Protein AF-F9G710-F1 (afdb_monomer_lite)

Sequence (172 aa):
ALEEFLTRANIGGIDIEAYLNGIVSNGTTLPRIGIAISGGGYRAMINGGGAIAAFDNRTTGSTGKGQLGGILQATTYLSGLSGGSWVVGSLYVQNFTTVESIIYGSNAFLGSLWQLDDSIFEGPNDLSVTRYYRELYQDVQGKVEAGYNKSITDYWGRSLSYQLVNARDGGP

Secondary structure (DSSP, 8-state):
-HHHHHHHHT-SSS-HHHHHHHHHHH-S-----EEEEPP-HHHHHHHHHHHHHHH-TTSTTTTSTT--TTHHHH-SEEEE-THHHHHHHHHHHTTT--HHHHHH--STTTTTS---SS-TTT--TTS-HHHHHHHHHHHHHHHHHTTPPP-HHHHHHHHHHHHH--STTS--

InterPro domains:
  IPR002642 Lysophospholipase, catalytic domain [PF01735] (33-171)
  IPR002642 Lysophospholipase, catalytic domain [PS51210] (1-172)
  IPR016035 Acyl transferase/acyl hydrolase/lysophospholipase [SSF52151] (1-168)

pLDDT: mean 91.32, std 9.77, range [42.56, 98.62]

Organism: Fusarium oxysporum (strain Fo5176) (NCBI:txid660025)

Radius of gyration: 20.15 Å; chains: 1; bounding box: 49×24×60 Å

Foldseek 3Di:
DVLLQVVLQCPPPDDSVVVQVVQVVVVPRQDAAEDEQEADAQVSLVVLLVVQLQQDLPRPPQSHRPTNHCNNVSHPYYYYDHSGCLNVQLCVLVVNDHSNCLVPPPDPQSPQAQPVVDDLCCADPVDGSVRLVVLLVVVQVVCVVVPDDDDPVSSVVQSSLSHRARDPRSDD

Structure (mmCIF, N/CA/C/O backbone):
data_AF-F9G710-F1
#
_entry.id   AF-F9G710-F1
#
loop_
_atom_site.group_PDB
_atom_site.id
_atom_site.type_symbol
_atom_site.label_atom_id
_atom_site.label_alt_id
_atom_site.label_comp_id
_atom_site.label_asym_id
_atom_site.label_entity_id
_atom_site.label_seq_id
_atom_site.pdbx_PDB_ins_code
_atom_site.Cartn_x
_atom_site.Cartn_y
_atom_site.Cartn_z
_atom_site.occupancy
_atom_site.B_iso_or_equiv
_atom_site.auth_seq_id
_atom_site.auth_comp_id
_atom_site.auth_asym_id
_atom_site.auth_atom_id
_atom_site.pdbx_PDB_model_num
ATOM 1 N N . ALA A 1 1 ? -12.603 7.103 16.044 1.00 91.31 1 ALA A N 1
ATOM 2 C CA . ALA A 1 1 ? -12.173 5.909 15.273 1.00 91.31 1 ALA A CA 1
ATOM 3 C C . ALA A 1 1 ? -12.108 4.626 16.111 1.00 91.31 1 ALA A C 1
ATOM 5 O O . ALA A 1 1 ? -13.008 3.810 15.958 1.00 91.31 1 ALA A O 1
ATOM 6 N N . LEU A 1 2 ? -11.104 4.419 16.984 1.00 92.94 2 LEU A N 1
ATOM 7 C CA . LEU A 1 2 ? -10.991 3.173 17.773 1.00 92.94 2 LEU A CA 1
ATOM 8 C C . LEU A 1 2 ? -12.208 2.941 18.679 1.00 92.94 2 LEU A C 1
ATOM 10 O O . LEU A 1 2 ? -12.758 1.847 18.693 1.00 92.94 2 LEU A O 1
ATOM 14 N N . GLU A 1 3 ? -12.647 3.987 19.378 1.00 92.81 3 GLU A N 1
ATOM 15 C CA . GLU A 1 3 ? -13.863 3.975 20.196 1.00 92.81 3 GLU A CA 1
ATOM 16 C C . GLU A 1 3 ? -15.088 3.556 19.389 1.00 92.81 3 GLU A C 1
ATOM 18 O O . GLU A 1 3 ? -15.724 2.559 19.705 1.00 92.81 3 GLU A O 1
ATOM 23 N N . GLU A 1 4 ? -15.363 4.250 18.283 1.00 93.75 4 GLU A N 1
ATOM 24 C CA . GLU A 1 4 ? -16.486 3.920 17.406 1.00 93.75 4 GLU A CA 1
ATOM 25 C C . GLU A 1 4 ? -16.428 2.467 16.909 1.00 93.75 4 GLU A C 1
ATOM 27 O O . GLU A 1 4 ? -17.457 1.796 16.860 1.00 93.75 4 GLU A O 1
ATOM 32 N N . PHE A 1 5 ? -15.241 1.968 16.539 1.00 95.19 5 PHE A N 1
ATOM 33 C CA . PHE A 1 5 ? -15.063 0.574 16.133 1.00 95.19 5 PHE A CA 1
ATOM 34 C C . PHE A 1 5 ? -15.389 -0.393 17.278 1.00 95.19 5 PHE A C 1
ATOM 36 O O . PHE A 1 5 ? -16.195 -1.301 17.086 1.00 95.19 5 PHE A O 1
ATOM 43 N N . LEU A 1 6 ? -14.815 -0.192 18.466 1.00 93.31 6 LEU A N 1
ATOM 44 C CA . LEU A 1 6 ? -15.028 -1.074 19.615 1.00 93.31 6 LEU A CA 1
ATOM 45 C C . LEU A 1 6 ? -16.482 -1.051 20.107 1.00 93.31 6 LEU A C 1
ATOM 47 O O . LEU A 1 6 ? -17.037 -2.106 20.422 1.00 93.31 6 LEU A O 1
ATOM 51 N N . THR A 1 7 ? -17.129 0.115 20.089 1.00 92.94 7 THR A N 1
ATOM 52 C CA . THR A 1 7 ? -18.558 0.261 20.392 1.00 92.94 7 THR A CA 1
ATOM 53 C C . THR A 1 7 ? -19.411 -0.553 19.418 1.00 92.94 7 THR A C 1
ATOM 55 O O . THR A 1 7 ? -20.309 -1.280 19.842 1.00 92.94 7 THR A O 1
ATOM 58 N N . ARG A 1 8 ? -19.104 -0.521 18.112 1.00 94.06 8 ARG A N 1
ATOM 59 C CA . ARG A 1 8 ? -19.805 -1.348 17.110 1.00 94.06 8 ARG A CA 1
ATOM 60 C C . ARG A 1 8 ? -19.486 -2.838 17.213 1.00 94.06 8 ARG A C 1
ATOM 62 O O . ARG A 1 8 ? -20.360 -3.656 16.923 1.00 94.06 8 ARG A O 1
ATOM 69 N N . ALA A 1 9 ? -18.260 -3.190 17.600 1.00 91.88 9 ALA A N 1
ATOM 70 C CA . ALA A 1 9 ? -17.841 -4.576 17.795 1.00 91.88 9 ALA A CA 1
ATOM 71 C C . ALA A 1 9 ? -18.617 -5.254 18.936 1.00 91.88 9 ALA A C 1
ATOM 73 O O . ALA A 1 9 ? -18.779 -6.472 18.913 1.00 91.88 9 ALA A O 1
ATOM 74 N N . ASN A 1 10 ? -19.141 -4.469 19.889 1.00 89.50 10 ASN A N 1
ATOM 75 C CA . ASN A 1 10 ? -20.037 -4.918 20.955 1.00 89.50 10 ASN A CA 1
ATOM 76 C C . ASN A 1 10 ? -19.508 -6.163 21.690 1.00 89.50 10 ASN A C 1
ATOM 78 O O . ASN A 1 10 ? -20.209 -7.162 21.854 1.00 89.50 10 ASN A O 1
ATOM 82 N N . ILE A 1 11 ? -18.245 -6.099 22.116 1.00 87.19 11 ILE A N 1
ATOM 83 C CA . ILE A 1 11 ? -17.511 -7.222 22.721 1.00 87.19 11 ILE A CA 1
ATOM 84 C C . ILE A 1 11 ? -18.064 -7.683 24.085 1.00 87.19 11 ILE A C 1
ATOM 86 O O . ILE A 1 11 ? -17.664 -8.739 24.565 1.00 87.19 11 ILE A O 1
ATOM 90 N N . GLY A 1 12 ? -19.032 -6.957 24.660 1.00 87.69 12 GLY A N 1
ATOM 91 C CA . GLY A 1 12 ? -19.735 -7.316 25.894 1.00 87.69 12 GLY A CA 1
ATOM 92 C C . GLY A 1 12 ? -18.863 -7.217 27.152 1.00 87.69 12 GLY A C 1
ATOM 93 O O . GLY A 1 12 ? -17.650 -7.381 27.110 1.00 87.69 12 GLY A O 1
ATOM 94 N N . GLY A 1 13 ? -19.482 -6.929 28.300 1.00 89.94 13 GLY A N 1
ATOM 95 C CA . GLY A 1 13 ? -18.785 -6.943 29.596 1.00 89.94 13 GLY A CA 1
ATOM 96 C C . GLY A 1 13 ? -17.726 -5.850 29.798 1.00 89.94 13 GLY A C 1
ATOM 97 O O . GLY A 1 13 ? -16.948 -5.938 30.745 1.00 89.94 13 GLY A O 1
ATOM 98 N N . ILE A 1 14 ? -17.695 -4.826 28.942 1.00 91.75 14 ILE A N 1
ATOM 99 C CA . ILE A 1 14 ? -16.784 -3.683 29.036 1.00 91.75 14 ILE A CA 1
ATOM 100 C C . ILE A 1 14 ? -17.512 -2.394 28.649 1.00 91.75 14 ILE A C 1
ATOM 102 O O . ILE A 1 14 ? -18.234 -2.350 27.653 1.00 91.75 14 ILE A O 1
ATOM 106 N N . ASP A 1 15 ? -17.306 -1.346 29.442 1.00 92.31 15 ASP A N 1
ATOM 107 C CA . ASP A 1 15 ? -17.670 0.024 29.091 1.00 92.31 15 ASP A CA 1
ATOM 108 C C . ASP A 1 15 ? -16.526 0.621 28.258 1.00 92.31 15 ASP A C 1
ATOM 110 O O . ASP A 1 15 ? -15.458 0.946 28.784 1.00 92.31 15 ASP A O 1
ATOM 114 N N . ILE A 1 16 ? -16.719 0.670 26.937 1.00 92.25 16 ILE A N 1
ATOM 115 C CA . ILE A 1 16 ? -15.696 1.107 25.977 1.00 92.25 16 ILE A CA 1
ATOM 116 C C . ILE A 1 16 ? -15.303 2.566 26.199 1.00 92.25 16 ILE A C 1
ATOM 118 O O . ILE A 1 16 ? -14.115 2.888 26.127 1.00 92.25 16 ILE A O 1
ATOM 122 N N . GLU A 1 17 ? -16.277 3.429 26.488 1.00 91.06 17 GLU A N 1
ATOM 123 C CA . GLU A 1 17 ? -16.045 4.855 26.700 1.00 91.06 17 GLU A CA 1
ATOM 124 C C . GLU A 1 17 ? -15.217 5.062 27.971 1.00 91.06 17 GLU A C 1
ATOM 126 O O . GLU A 1 17 ? -14.155 5.688 27.929 1.00 91.06 17 GLU A O 1
ATOM 131 N N . ALA A 1 18 ? -15.627 4.451 29.088 1.00 92.12 18 ALA A N 1
ATOM 132 C CA . ALA A 1 18 ? -14.878 4.532 30.339 1.00 92.12 18 ALA A CA 1
ATOM 133 C C . ALA A 1 18 ? -13.461 3.942 30.208 1.00 92.12 18 ALA A C 1
ATOM 135 O O . ALA A 1 18 ? -12.494 4.525 30.707 1.00 92.12 18 ALA A O 1
ATOM 136 N N . TYR A 1 19 ? -13.316 2.812 29.508 1.00 89.69 19 TYR A N 1
ATOM 137 C CA . TYR A 1 19 ? -12.025 2.163 29.284 1.00 89.69 19 TYR A CA 1
ATOM 138 C C . TYR A 1 19 ? -11.060 3.051 28.487 1.00 89.69 19 TYR A C 1
ATOM 140 O O . TYR A 1 19 ? -9.921 3.269 28.912 1.00 89.69 19 TYR A O 1
ATOM 148 N N . LEU A 1 20 ? -11.508 3.600 27.354 1.00 90.00 20 LEU A N 1
ATOM 149 C CA . LEU A 1 20 ? -10.664 4.442 26.506 1.00 90.00 20 LEU A CA 1
ATOM 150 C C . LEU A 1 20 ? -10.352 5.786 27.168 1.00 90.00 20 LEU A C 1
ATOM 152 O O . LEU A 1 20 ? -9.193 6.204 27.146 1.00 90.00 20 LEU A O 1
ATOM 156 N N . ASN A 1 21 ? -11.321 6.413 27.841 1.00 89.62 21 ASN A N 1
ATOM 157 C CA . ASN A 1 21 ? -11.088 7.630 28.624 1.00 89.62 21 ASN A CA 1
ATOM 158 C C . ASN A 1 21 ? -10.064 7.400 29.750 1.00 89.62 21 ASN A C 1
ATOM 160 O O . ASN A 1 21 ? -9.207 8.252 30.007 1.00 89.62 21 ASN A O 1
ATOM 164 N N . GLY A 1 22 ? -10.087 6.226 30.386 1.00 90.00 22 GLY A N 1
ATOM 165 C CA . GLY A 1 22 ? -9.086 5.823 31.375 1.00 90.00 22 GLY A CA 1
ATOM 166 C C . GLY A 1 22 ? -7.673 5.712 30.791 1.00 90.00 22 GLY A C 1
ATOM 167 O O . GLY A 1 22 ? -6.708 6.170 31.402 1.00 90.00 22 GLY A O 1
ATOM 168 N N . ILE A 1 23 ? -7.535 5.162 29.581 1.00 87.62 23 ILE A N 1
ATOM 169 C CA . ILE A 1 23 ? -6.233 5.063 28.903 1.00 87.62 23 ILE A CA 1
ATOM 170 C C . ILE A 1 23 ? -5.716 6.447 28.490 1.00 87.62 23 ILE A C 1
ATOM 172 O O . ILE A 1 23 ? -4.548 6.769 28.718 1.00 87.62 23 ILE A O 1
ATOM 176 N N . VAL A 1 24 ? -6.584 7.280 27.910 1.00 86.38 24 VAL A N 1
ATOM 177 C CA . VAL A 1 24 ? -6.221 8.628 27.450 1.00 86.38 24 VAL A CA 1
ATOM 178 C C . VAL A 1 24 ? -5.798 9.516 28.621 1.00 86.38 24 VAL A C 1
ATOM 180 O O . VAL A 1 24 ? -4.788 10.208 28.521 1.00 86.38 24 VAL A O 1
ATOM 183 N N . SER A 1 25 ? -6.511 9.456 29.749 1.00 85.88 25 SER A N 1
ATOM 184 C CA . SER A 1 25 ? -6.188 10.248 30.946 1.00 85.88 25 SER A CA 1
ATOM 185 C C . SER A 1 25 ? -4.882 9.831 31.632 1.00 85.88 25 SER A C 1
ATOM 187 O O . SER A 1 25 ? -4.197 10.682 32.193 1.00 85.88 25 SER A O 1
ATOM 189 N N . ASN A 1 26 ? -4.490 8.554 31.553 1.00 79.56 26 ASN A N 1
ATOM 190 C CA . ASN A 1 26 ? -3.191 8.082 32.045 1.00 79.56 26 ASN A CA 1
ATOM 191 C C . ASN A 1 26 ? -2.031 8.510 31.115 1.00 79.56 26 ASN A C 1
ATOM 193 O O . ASN A 1 26 ? -0.896 8.659 31.562 1.00 79.56 26 ASN A O 1
ATOM 197 N N . GLY A 1 27 ? -2.300 8.737 29.821 1.00 71.88 27 GLY A N 1
ATOM 198 C CA . GLY A 1 27 ? -1.397 9.370 28.843 1.00 71.88 27 GLY A CA 1
ATOM 199 C C . GLY A 1 27 ? -0.134 8.581 28.460 1.00 71.88 27 GLY A C 1
ATOM 200 O O . GLY A 1 27 ? 0.456 8.827 27.410 1.00 71.88 27 GLY A O 1
ATOM 201 N N . THR A 1 28 ? 0.279 7.605 29.268 1.00 75.50 28 THR A N 1
ATOM 202 C CA . THR A 1 28 ? 1.520 6.832 29.090 1.00 75.50 28 THR A CA 1
ATOM 203 C C . THR A 1 28 ? 1.328 5.526 28.312 1.00 75.50 28 THR A C 1
ATOM 205 O O . THR A 1 28 ? 2.307 4.926 27.867 1.00 75.50 28 THR A O 1
ATOM 208 N N . THR A 1 29 ? 0.081 5.093 28.097 1.00 75.69 29 THR A N 1
ATOM 209 C CA . THR A 1 29 ? -0.268 3.758 27.575 1.00 75.69 29 THR A CA 1
ATOM 210 C C . THR A 1 29 ? -1.271 3.791 26.417 1.00 75.69 29 THR A C 1
ATOM 212 O O . THR A 1 29 ? -2.072 2.870 26.258 1.00 75.69 29 THR A O 1
ATOM 215 N N . LEU A 1 30 ? -1.234 4.830 25.574 1.00 86.12 30 LEU A N 1
ATOM 216 C CA . LEU A 1 30 ? -2.081 4.881 24.375 1.00 86.12 30 LEU A CA 1
ATOM 217 C C . LEU A 1 30 ? -1.855 3.633 23.491 1.00 86.12 30 LEU A C 1
ATOM 219 O O . LEU A 1 30 ? -0.695 3.299 23.212 1.00 86.12 30 LEU A O 1
ATOM 223 N N . PRO A 1 31 ? -2.919 2.949 23.022 1.00 87.88 31 PRO A N 1
ATOM 224 C CA . PRO A 1 31 ? -2.771 1.756 22.200 1.00 87.88 31 PRO A CA 1
ATOM 225 C C . PRO A 1 31 ? -2.058 2.087 20.891 1.00 87.88 31 PRO A C 1
ATOM 227 O O . PRO A 1 31 ? -2.422 3.034 20.195 1.00 87.88 31 PRO A O 1
ATOM 230 N N . ARG A 1 32 ? -1.053 1.281 20.539 1.00 92.50 32 ARG A N 1
ATOM 231 C CA . ARG A 1 32 ? -0.369 1.360 19.244 1.00 92.50 32 ARG A CA 1
ATOM 232 C C . ARG A 1 32 ? -0.772 0.164 18.406 1.00 92.50 32 ARG A C 1
ATOM 234 O O . ARG A 1 32 ? -0.433 -0.967 18.743 1.00 92.50 32 ARG A O 1
ATOM 241 N N . ILE A 1 33 ? -1.495 0.423 17.326 1.00 95.69 33 ILE A N 1
ATOM 242 C CA . ILE A 1 33 ? -2.002 -0.618 16.430 1.00 95.69 33 ILE A CA 1
ATOM 243 C C . ILE A 1 33 ? -1.109 -0.665 15.191 1.00 95.69 33 ILE A C 1
ATOM 245 O O . ILE A 1 33 ? -0.785 0.373 14.611 1.00 95.69 33 ILE A O 1
ATOM 249 N N . GLY A 1 34 ? -0.692 -1.870 14.806 1.00 97.69 34 GLY A N 1
ATOM 250 C CA . GLY A 1 34 ? 0.117 -2.117 13.618 1.00 97.69 34 GLY A CA 1
ATOM 251 C C . GLY A 1 34 ? -0.596 -3.050 12.645 1.00 97.69 34 GLY A C 1
ATOM 252 O O . GLY A 1 34 ? -1.072 -4.109 13.048 1.00 97.69 34 GLY A O 1
ATOM 253 N N . ILE A 1 35 ? -0.626 -2.678 11.368 1.00 98.44 35 ILE A N 1
ATOM 254 C CA . ILE A 1 35 ? -1.035 -3.543 10.259 1.00 98.44 35 ILE A CA 1
ATOM 255 C C . ILE A 1 35 ? 0.216 -3.888 9.446 1.00 98.44 35 ILE A C 1
ATOM 257 O O . ILE A 1 35 ? 1.001 -3.008 9.080 1.00 98.44 35 ILE A O 1
ATOM 261 N N . ALA A 1 36 ? 0.405 -5.174 9.154 1.00 98.31 36 ALA A N 1
ATOM 262 C CA . ALA A 1 36 ? 1.527 -5.668 8.366 1.00 98.31 36 ALA A CA 1
ATOM 263 C C . ALA A 1 36 ? 1.031 -6.518 7.194 1.00 98.31 36 ALA A C 1
ATOM 265 O O . ALA A 1 36 ? 0.387 -7.548 7.393 1.00 98.31 36 ALA A O 1
ATOM 266 N N . ILE A 1 37 ? 1.355 -6.093 5.973 1.00 98.56 37 ILE A N 1
ATOM 267 C CA . ILE A 1 37 ? 1.024 -6.812 4.742 1.00 98.56 37 ILE A CA 1
ATOM 268 C C . ILE A 1 37 ? 2.270 -7.544 4.234 1.00 98.56 37 ILE A C 1
ATOM 270 O O . ILE A 1 37 ? 3.309 -6.942 3.954 1.00 98.56 37 ILE A O 1
ATOM 274 N N . SER A 1 38 ? 2.169 -8.868 4.129 1.00 98.06 38 SER A N 1
ATOM 275 C CA . SER A 1 38 ? 3.273 -9.734 3.699 1.00 98.06 38 SER A CA 1
ATOM 276 C C . SER A 1 38 ? 3.678 -9.537 2.228 1.00 98.06 38 SER A C 1
ATOM 278 O O . SER A 1 38 ? 3.018 -8.835 1.463 1.00 98.06 38 SER A O 1
ATOM 280 N N . GLY A 1 39 ? 4.770 -10.192 1.823 1.00 98.31 39 GLY A N 1
ATOM 281 C CA . GLY A 1 39 ? 5.180 -10.288 0.423 1.00 98.31 39 GLY A CA 1
ATOM 282 C C . GLY A 1 39 ? 4.444 -11.374 -0.360 1.00 98.31 39 GLY A C 1
ATOM 283 O O . GLY A 1 39 ? 3.909 -12.325 0.201 1.00 98.31 39 GLY A O 1
ATOM 284 N N . GLY A 1 40 ? 4.449 -11.247 -1.688 1.00 97.88 40 GLY A N 1
ATOM 285 C CA . GLY A 1 40 ? 3.795 -12.216 -2.577 1.00 97.88 40 GLY A CA 1
ATOM 286 C C . GLY A 1 40 ? 3.297 -11.642 -3.902 1.00 97.88 40 GLY A C 1
ATOM 287 O O . GLY A 1 40 ? 2.294 -12.128 -4.422 1.00 97.88 40 GLY A O 1
ATOM 288 N N . GLY A 1 41 ? 3.958 -10.603 -4.425 1.00 97.25 41 GLY A N 1
ATOM 289 C CA . GLY A 1 41 ? 3.564 -9.918 -5.659 1.00 97.25 41 GLY A CA 1
ATOM 290 C C . GLY A 1 41 ? 2.114 -9.418 -5.639 1.00 97.25 41 GLY A C 1
ATOM 291 O O . GLY A 1 41 ? 1.594 -9.050 -4.583 1.00 97.25 41 GLY A O 1
ATOM 292 N N . TYR A 1 42 ? 1.443 -9.473 -6.792 1.00 96.81 42 TYR A N 1
ATOM 293 C CA . TYR A 1 42 ? 0.055 -9.022 -6.947 1.00 96.81 42 TYR A CA 1
ATOM 294 C C . TYR A 1 42 ? -0.926 -9.720 -6.000 1.00 96.81 42 TYR A C 1
ATOM 296 O O . TYR A 1 42 ? -1.858 -9.093 -5.511 1.00 96.81 42 TYR A O 1
ATOM 304 N N . ARG A 1 43 ? -0.693 -10.994 -5.657 1.00 97.50 43 ARG A N 1
ATOM 305 C CA . ARG A 1 43 ? -1.550 -11.713 -4.702 1.00 97.50 43 ARG A CA 1
ATOM 306 C C . ARG A 1 43 ? -1.547 -11.037 -3.333 1.00 97.50 43 ARG A C 1
ATOM 308 O O . ARG A 1 43 ? -2.606 -10.841 -2.747 1.00 97.50 43 ARG A O 1
ATOM 315 N N . ALA A 1 44 ? -0.365 -10.691 -2.828 1.00 98.19 44 ALA A N 1
ATOM 316 C CA . ALA A 1 44 ? -0.245 -10.006 -1.545 1.00 98.19 44 ALA A CA 1
ATOM 317 C C . ALA A 1 44 ? -0.791 -8.574 -1.613 1.00 98.19 44 ALA A C 1
ATOM 319 O O . ALA A 1 44 ? -1.461 -8.138 -0.682 1.00 98.19 44 ALA A O 1
ATOM 320 N N . MET A 1 45 ? -0.557 -7.879 -2.730 1.00 97.69 45 MET A N 1
ATOM 321 C CA . MET A 1 45 ? -1.097 -6.543 -2.985 1.00 97.69 45 MET A CA 1
ATOM 322 C C . MET A 1 45 ? -2.632 -6.530 -2.930 1.00 97.69 45 MET A C 1
ATOM 324 O O . MET A 1 45 ? -3.199 -5.773 -2.151 1.00 97.69 45 MET A O 1
ATOM 328 N N . ILE A 1 46 ? -3.306 -7.393 -3.698 1.00 96.69 46 ILE A N 1
ATOM 329 C CA . ILE A 1 46 ? -4.776 -7.422 -3.785 1.00 96.69 46 ILE A CA 1
ATOM 330 C C . ILE A 1 46 ? -5.392 -7.944 -2.483 1.00 96.69 46 ILE A C 1
ATOM 332 O O . ILE A 1 46 ? -6.358 -7.370 -1.986 1.00 96.69 46 ILE A O 1
ATOM 336 N N . ASN A 1 47 ? -4.829 -9.001 -1.887 1.00 98.06 47 ASN A N 1
ATOM 337 C CA . ASN A 1 47 ? -5.327 -9.520 -0.611 1.00 98.06 47 ASN A CA 1
ATOM 338 C C . ASN A 1 47 ? -5.184 -8.483 0.516 1.00 98.06 47 ASN A C 1
ATOM 340 O O . ASN A 1 47 ? -6.134 -8.249 1.263 1.00 98.06 47 ASN A O 1
ATOM 344 N N . GLY A 1 48 ? -4.027 -7.819 0.591 1.00 98.31 48 GLY A N 1
ATOM 345 C CA . GLY A 1 48 ? -3.798 -6.718 1.520 1.00 98.31 48 GLY A CA 1
ATOM 346 C C . GLY A 1 48 ? -4.713 -5.527 1.247 1.00 98.31 48 GLY A C 1
ATOM 347 O O . GLY A 1 48 ? -5.273 -4.972 2.186 1.00 98.31 48 GLY A O 1
ATOM 348 N N . GLY A 1 49 ? -4.935 -5.184 -0.024 1.00 98.00 49 GLY A N 1
ATOM 349 C CA . GLY A 1 49 ? -5.890 -4.159 -0.443 1.00 98.00 49 GLY A CA 1
ATOM 350 C C . GLY A 1 49 ? -7.310 -4.461 0.033 1.00 98.00 49 GLY A C 1
ATOM 351 O O . GLY A 1 49 ? -7.950 -3.593 0.613 1.00 98.00 49 GLY A O 1
ATOM 352 N N . GLY A 1 50 ? -7.779 -5.702 -0.107 1.00 98.06 50 GLY A N 1
ATOM 353 C CA . GLY A 1 50 ? -9.085 -6.120 0.409 1.00 98.06 50 GLY A CA 1
ATOM 354 C C . GLY A 1 50 ? -9.200 -5.992 1.932 1.00 98.06 50 GLY A C 1
ATOM 355 O O . GLY A 1 50 ? -10.198 -5.476 2.434 1.00 98.06 50 GLY A O 1
ATOM 356 N N . ALA A 1 51 ? -8.165 -6.395 2.677 1.00 98.31 51 ALA A N 1
ATOM 357 C CA . ALA A 1 51 ? -8.133 -6.222 4.131 1.00 98.31 51 ALA A CA 1
ATOM 358 C C . ALA A 1 51 ? -8.150 -4.736 4.530 1.00 98.31 51 ALA A C 1
ATOM 360 O O . ALA A 1 51 ? -8.931 -4.334 5.390 1.00 98.31 5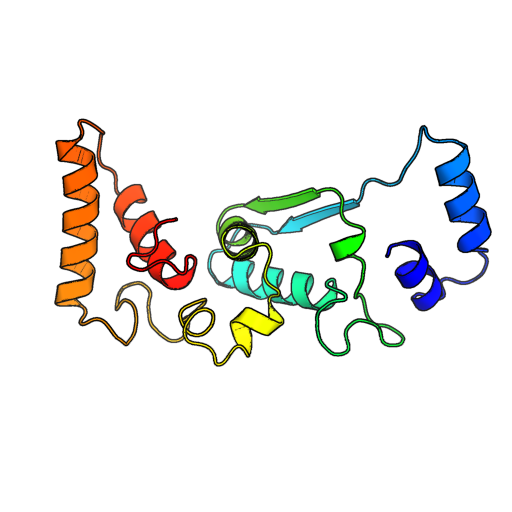1 ALA A O 1
ATOM 361 N N . ILE A 1 52 ? -7.340 -3.907 3.864 1.00 98.50 52 ILE A N 1
ATOM 362 C CA . ILE A 1 52 ? -7.319 -2.455 4.069 1.00 98.50 52 ILE A CA 1
ATOM 363 C C . ILE A 1 52 ? -8.695 -1.854 3.764 1.00 98.50 52 ILE A C 1
ATOM 365 O O . ILE A 1 52 ? -9.190 -1.080 4.574 1.00 98.50 52 ILE A O 1
ATOM 369 N N . ALA A 1 53 ? -9.347 -2.249 2.666 1.00 98.25 53 ALA A N 1
ATOM 370 C CA . ALA A 1 53 ? -10.686 -1.782 2.308 1.00 98.25 53 ALA A CA 1
ATOM 371 C C . ALA A 1 53 ? -11.715 -2.097 3.404 1.00 98.25 53 ALA A C 1
ATOM 373 O O . ALA A 1 53 ? -12.505 -1.228 3.767 1.00 98.25 53 ALA A O 1
ATOM 374 N N . ALA A 1 54 ? -11.672 -3.305 3.976 1.00 98.25 54 ALA A N 1
ATOM 375 C CA . ALA A 1 54 ? -12.551 -3.696 5.076 1.00 98.25 54 ALA A CA 1
ATOM 376 C C . ALA A 1 54 ? -12.272 -2.910 6.369 1.00 98.25 54 ALA A C 1
ATOM 378 O O . ALA A 1 54 ? -13.196 -2.634 7.131 1.00 98.25 54 ALA A O 1
ATOM 379 N N . PHE A 1 55 ? -11.010 -2.554 6.622 1.00 98.62 55 PHE A N 1
ATOM 380 C CA . PHE A 1 55 ? -10.582 -1.801 7.804 1.00 98.62 55 PHE A CA 1
ATOM 381 C C . PHE A 1 55 ? -10.780 -0.289 7.679 1.00 98.62 55 PHE A C 1
ATOM 383 O O . PHE A 1 55 ? -10.757 0.421 8.688 1.00 98.62 55 PHE A O 1
ATOM 390 N N . ASP A 1 56 ? -10.959 0.219 6.466 1.00 98.44 56 ASP A N 1
ATOM 391 C CA . ASP A 1 56 ? -11.090 1.638 6.172 1.00 98.44 56 ASP A CA 1
ATOM 392 C C . ASP A 1 56 ? -12.539 2.108 6.358 1.00 98.44 56 ASP A C 1
ATOM 394 O O . ASP A 1 56 ? -13.443 1.658 5.655 1.00 98.44 56 ASP A O 1
ATOM 398 N N . ASN A 1 57 ? -12.783 3.041 7.287 1.00 97.88 57 ASN A N 1
ATOM 399 C CA . ASN A 1 57 ? -14.120 3.618 7.490 1.00 97.88 57 ASN A CA 1
ATOM 400 C C . ASN A 1 57 ? -14.604 4.499 6.323 1.00 97.88 57 ASN A C 1
ATOM 402 O O . ASN A 1 57 ? -15.767 4.896 6.315 1.00 97.88 57 ASN A O 1
ATOM 406 N N . ARG A 1 58 ? -13.724 4.805 5.362 1.00 97.00 58 ARG A N 1
ATOM 407 C CA . ARG A 1 58 ? -14.046 5.544 4.136 1.00 97.00 58 ARG A CA 1
ATOM 408 C C . ARG A 1 58 ? -14.630 4.644 3.044 1.00 97.00 58 ARG A C 1
ATOM 410 O O . ARG A 1 58 ? -15.179 5.173 2.087 1.00 97.00 58 ARG A O 1
ATOM 417 N N . THR A 1 59 ? -14.508 3.320 3.175 1.00 97.19 59 THR A N 1
ATOM 418 C CA . THR A 1 59 ? -15.114 2.344 2.257 1.00 97.19 59 THR A CA 1
ATOM 419 C C . THR A 1 59 ? -16.620 2.261 2.490 1.00 97.19 59 THR A C 1
ATOM 421 O O . THR A 1 59 ? -17.082 2.135 3.629 1.00 97.19 59 THR A O 1
ATOM 424 N N . THR A 1 60 ? -17.401 2.277 1.415 1.00 96.44 60 THR A N 1
ATOM 425 C CA . THR A 1 60 ? -18.860 2.210 1.488 1.00 96.44 60 THR A CA 1
ATOM 426 C C . THR A 1 60 ? -19.312 0.925 2.186 1.00 96.44 60 THR A C 1
ATOM 428 O O . THR A 1 60 ? -18.963 -0.188 1.802 1.00 96.44 60 THR A O 1
ATOM 431 N N . GLY A 1 61 ? -20.108 1.070 3.250 1.00 95.94 61 GLY A N 1
ATOM 432 C CA . GLY A 1 61 ? -20.660 -0.062 4.002 1.00 95.94 61 GLY A CA 1
ATOM 433 C C . GLY A 1 61 ? -19.712 -0.722 5.014 1.00 95.94 61 GLY A C 1
ATOM 434 O O . GLY A 1 61 ? -20.117 -1.690 5.656 1.00 95.94 61 GLY A O 1
ATOM 435 N N . SER A 1 62 ? -18.497 -0.205 5.237 1.00 97.25 62 SER A N 1
ATOM 436 C CA . SER A 1 62 ? -17.525 -0.813 6.167 1.00 97.25 62 SER A CA 1
ATOM 437 C C . SER A 1 62 ? -17.794 -0.541 7.654 1.00 97.25 62 SER A C 1
ATOM 439 O O . SER A 1 62 ? -17.122 -1.097 8.521 1.00 97.25 62 SER A O 1
ATOM 441 N N . THR A 1 63 ? -18.775 0.297 7.992 1.00 97.25 63 THR A N 1
ATOM 442 C CA . THR A 1 63 ? -19.084 0.695 9.379 1.00 97.25 63 THR A CA 1
ATOM 443 C C . THR A 1 63 ? -20.399 0.118 9.907 1.00 97.25 63 THR A C 1
ATOM 445 O O . THR A 1 63 ? -20.845 0.485 10.992 1.00 97.25 63 THR A O 1
ATOM 448 N N . GLY A 1 64 ? -21.025 -0.809 9.175 1.00 93.94 64 GLY A N 1
ATOM 449 C CA . GLY A 1 64 ? -22.211 -1.532 9.640 1.00 93.94 64 GLY A CA 1
ATOM 450 C C . GLY A 1 64 ? -21.935 -2.486 10.813 1.00 93.94 64 GLY A C 1
ATOM 451 O O . GLY A 1 64 ? -20.793 -2.724 11.212 1.00 93.94 64 GLY A O 1
ATOM 452 N N . LYS A 1 65 ? -22.999 -3.084 11.366 1.00 90.12 65 LYS A N 1
ATOM 453 C CA . LYS A 1 65 ? -22.878 -4.117 12.410 1.00 90.12 65 LYS A CA 1
ATOM 454 C C . LYS A 1 65 ? -22.065 -5.307 11.883 1.00 90.12 65 LYS A C 1
ATOM 456 O O . LYS A 1 65 ? -22.403 -5.863 10.843 1.00 90.12 65 LYS A O 1
ATOM 461 N N . GLY A 1 66 ? -21.027 -5.706 12.620 1.00 89.06 66 GLY A N 1
ATOM 462 C CA . GLY A 1 66 ? -20.129 -6.806 12.243 1.00 89.06 66 GLY A CA 1
ATOM 463 C C . GLY A 1 66 ? -19.054 -6.443 11.212 1.00 89.06 66 GLY A C 1
ATOM 464 O O . GLY A 1 66 ? -18.308 -7.324 10.800 1.00 89.06 66 GLY A O 1
ATOM 465 N N . GLN A 1 67 ? -18.963 -5.175 10.803 1.00 96.38 67 GLN A N 1
ATOM 466 C CA . GLN A 1 67 ? -17.950 -4.694 9.864 1.00 96.38 67 GLN A CA 1
ATOM 467 C C . GLN A 1 67 ? -16.742 -4.085 10.588 1.00 96.38 67 GLN A C 1
ATOM 469 O O . GLN A 1 67 ? -16.822 -3.705 11.759 1.00 96.38 67 GLN A O 1
ATOM 474 N N . LEU A 1 68 ? -15.610 -4.010 9.885 1.00 97.44 68 LEU A N 1
ATOM 475 C CA . LEU A 1 68 ? -14.290 -3.743 10.472 1.00 97.44 68 LEU A CA 1
ATOM 476 C C . LEU A 1 68 ? -13.749 -2.330 10.200 1.00 97.44 68 LEU A C 1
ATOM 478 O O . LEU A 1 68 ? -12.621 -2.016 10.587 1.00 97.44 68 LEU A O 1
ATOM 482 N N . GLY A 1 69 ? -14.544 -1.463 9.570 1.00 98.12 69 GLY A N 1
ATOM 483 C CA . GLY A 1 69 ? -14.157 -0.094 9.253 1.00 98.12 69 GLY A CA 1
ATOM 484 C C . GLY A 1 69 ? -13.750 0.670 10.509 1.00 98.12 69 GLY A C 1
ATOM 485 O O . GLY A 1 69 ? -14.350 0.512 11.570 1.00 98.12 69 GLY A O 1
ATOM 486 N N . GLY A 1 70 ? -12.723 1.508 10.409 1.00 97.88 70 GLY A N 1
ATOM 487 C CA . GLY A 1 70 ? -12.181 2.289 11.521 1.00 97.88 70 GLY A CA 1
ATOM 488 C C . GLY A 1 70 ? -10.947 1.670 12.176 1.00 97.88 70 GLY A C 1
ATOM 489 O O . GLY A 1 70 ? -10.228 2.394 12.864 1.00 97.88 70 GLY A O 1
ATOM 490 N N . ILE A 1 71 ? -10.643 0.389 11.919 1.00 97.94 71 ILE A N 1
ATOM 491 C CA . ILE A 1 71 ? -9.364 -0.221 12.321 1.00 97.94 71 ILE A CA 1
ATOM 492 C C . ILE A 1 71 ? -8.198 0.499 11.633 1.00 97.94 71 ILE A C 1
ATOM 494 O O . ILE A 1 71 ? -7.204 0.817 12.288 1.00 97.94 71 ILE A O 1
ATOM 498 N N . LEU A 1 72 ? -8.323 0.823 10.339 1.00 98.31 72 LEU A N 1
ATOM 499 C CA . LEU A 1 72 ? -7.280 1.550 9.612 1.00 98.31 72 LEU A CA 1
ATOM 500 C C . LEU A 1 72 ? -7.073 2.948 10.208 1.00 98.31 72 LEU A C 1
ATOM 502 O O . LEU A 1 72 ? -5.942 3.347 10.453 1.00 98.31 72 LEU A O 1
ATOM 506 N N . GLN A 1 73 ? -8.153 3.666 10.520 1.00 97.69 73 GLN A N 1
ATOM 507 C CA . GLN A 1 73 ? -8.080 4.992 11.144 1.00 97.69 73 GLN A CA 1
ATOM 508 C C . GLN A 1 73 ? -7.535 4.957 12.579 1.00 97.69 73 GLN A C 1
ATOM 510 O O . GLN A 1 73 ? -7.023 5.962 13.062 1.00 97.69 73 GLN A O 1
ATOM 515 N N . ALA A 1 74 ? -7.644 3.822 13.271 1.00 96.56 74 ALA A N 1
ATOM 516 C CA . ALA A 1 74 ? -7.044 3.608 14.585 1.00 96.56 74 ALA A CA 1
ATOM 517 C C . ALA A 1 74 ? -5.577 3.139 14.517 1.00 96.56 74 ALA A C 1
ATOM 519 O O . ALA A 1 74 ? -4.908 3.053 15.547 1.00 96.56 74 ALA A O 1
ATOM 520 N N . THR A 1 75 ? -5.073 2.806 13.326 1.00 97.44 75 THR A N 1
ATOM 521 C CA . THR A 1 75 ? -3.739 2.234 13.136 1.00 97.44 75 THR A CA 1
ATOM 522 C C . THR A 1 75 ? -2.651 3.296 13.263 1.00 97.44 75 THR A C 1
ATOM 524 O O . THR A 1 75 ? -2.721 4.362 12.663 1.00 97.44 75 THR A O 1
ATOM 527 N N . THR A 1 76 ? -1.607 2.983 14.030 1.00 96.38 76 THR A N 1
ATOM 528 C CA . THR A 1 76 ? -0.409 3.820 14.187 1.00 96.38 76 THR A CA 1
ATOM 529 C C . THR A 1 76 ? 0.627 3.527 13.104 1.00 96.38 76 THR A C 1
ATOM 531 O O . THR A 1 76 ? 1.286 4.442 12.619 1.00 96.38 76 THR A O 1
ATOM 534 N N . TYR A 1 77 ? 0.773 2.255 12.720 1.00 97.75 77 TYR A N 1
ATOM 535 C CA . TYR A 1 77 ? 1.750 1.816 11.725 1.00 97.75 77 TYR A CA 1
ATOM 536 C C . TYR A 1 77 ? 1.100 0.933 10.666 1.00 97.75 77 TYR A C 1
ATOM 538 O O . TYR A 1 77 ? 0.564 -0.126 10.987 1.00 97.75 77 TYR A O 1
ATOM 546 N N . LEU A 1 78 ? 1.210 1.327 9.400 1.00 98.19 78 LEU A N 1
ATOM 547 C CA . LEU A 1 78 ? 0.930 0.455 8.265 1.00 98.19 78 LEU A CA 1
ATOM 548 C C . LEU A 1 78 ? 2.252 0.108 7.582 1.00 98.19 78 LEU A C 1
ATOM 550 O O . LEU A 1 78 ? 2.997 0.991 7.166 1.00 98.19 78 LEU A O 1
ATOM 554 N N . SER A 1 79 ? 2.549 -1.183 7.487 1.00 98.25 79 SER A N 1
ATOM 555 C CA . SER A 1 79 ? 3.783 -1.695 6.896 1.00 98.25 79 SER A CA 1
ATOM 556 C C . SER A 1 79 ? 3.484 -2.721 5.810 1.00 98.25 79 SER A C 1
ATOM 558 O O . SER A 1 79 ? 2.485 -3.441 5.863 1.00 98.25 79 SER A O 1
ATOM 560 N N . GLY A 1 80 ? 4.366 -2.792 4.817 1.00 98.12 80 GLY A N 1
ATOM 561 C CA . GLY A 1 80 ? 4.263 -3.749 3.727 1.00 98.12 80 GLY A CA 1
ATOM 562 C C . GLY A 1 80 ? 5.637 -4.164 3.220 1.00 98.12 80 GLY A C 1
ATOM 563 O O . GLY A 1 80 ? 6.536 -3.326 3.131 1.00 98.12 80 GLY A O 1
ATOM 564 N N . LEU A 1 81 ? 5.792 -5.439 2.858 1.00 98.00 81 LEU A N 1
ATOM 565 C CA . LEU A 1 81 ? 7.003 -5.995 2.241 1.00 98.00 81 LEU A CA 1
ATOM 566 C C . LEU A 1 81 ? 6.694 -6.527 0.836 1.00 98.00 81 LEU A C 1
ATOM 568 O O . LEU A 1 81 ? 5.697 -7.219 0.655 1.00 98.00 81 LEU A O 1
ATOM 572 N N . SER A 1 82 ? 7.574 -6.295 -0.146 1.00 97.38 82 SER A N 1
ATOM 573 C CA . SER A 1 82 ? 7.434 -6.821 -1.516 1.00 97.38 82 SER A CA 1
ATOM 574 C C . SER A 1 82 ? 6.068 -6.429 -2.115 1.00 97.38 82 SER A C 1
ATOM 576 O O . SER A 1 82 ? 5.772 -5.243 -2.191 1.00 97.38 82 SER A O 1
ATOM 578 N N . GLY A 1 83 ? 5.207 -7.381 -2.486 1.00 97.94 83 GLY A N 1
ATOM 579 C CA . GLY A 1 83 ? 3.837 -7.100 -2.941 1.00 97.94 83 GLY A CA 1
ATOM 580 C C . GLY A 1 83 ? 2.993 -6.294 -1.941 1.00 97.94 83 GLY A C 1
ATOM 581 O O . GLY A 1 83 ? 2.212 -5.436 -2.340 1.00 97.94 83 GLY A O 1
ATOM 582 N N . GLY A 1 84 ? 3.199 -6.492 -0.636 1.00 98.44 84 GLY A N 1
ATOM 583 C CA . GLY A 1 84 ? 2.589 -5.657 0.397 1.00 98.44 84 GLY A CA 1
ATOM 584 C C . GLY A 1 84 ? 3.090 -4.210 0.367 1.00 98.44 84 GLY A C 1
ATOM 585 O O . GLY A 1 84 ? 2.327 -3.289 0.642 1.00 98.44 84 GLY A O 1
ATOM 586 N N . SER A 1 85 ? 4.350 -3.977 -0.020 1.00 97.75 85 SER A N 1
ATOM 587 C CA . SER A 1 85 ? 4.873 -2.617 -0.216 1.00 97.75 85 SER A CA 1
ATOM 588 C C . SER A 1 85 ? 4.209 -1.921 -1.405 1.00 97.75 85 SER A C 1
ATOM 590 O O . SER A 1 85 ? 4.092 -0.702 -1.386 1.00 97.75 85 SER A O 1
ATOM 592 N N . TRP A 1 86 ? 3.757 -2.668 -2.419 1.00 97.62 86 TRP A N 1
ATOM 593 C CA . TRP 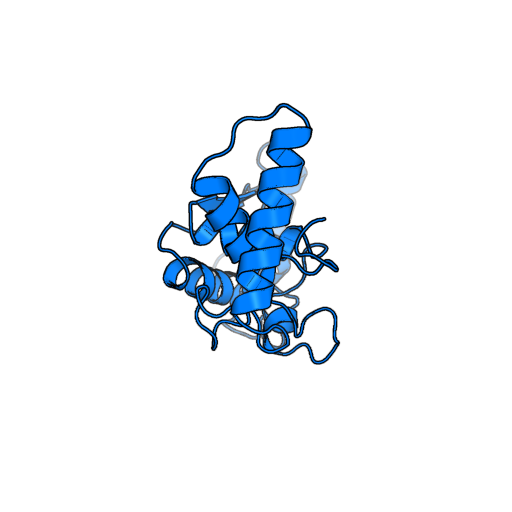A 1 86 ? 3.089 -2.101 -3.596 1.00 97.62 86 TRP A CA 1
ATOM 594 C C . TRP A 1 86 ? 1.739 -1.484 -3.236 1.00 97.62 86 TRP A C 1
ATOM 596 O O . TRP A 1 86 ? 1.490 -0.337 -3.594 1.00 97.62 86 TRP A O 1
ATOM 606 N N . VAL A 1 87 ? 0.903 -2.196 -2.466 1.00 97.62 87 VAL A N 1
ATOM 607 C CA . VAL A 1 87 ? -0.379 -1.642 -1.997 1.00 97.62 87 VAL A CA 1
ATOM 608 C C . VAL A 1 87 ? -0.159 -0.461 -1.055 1.00 97.62 87 VAL A C 1
ATOM 610 O O . VAL A 1 87 ? -0.761 0.587 -1.256 1.00 97.62 87 VAL A O 1
ATOM 613 N N . VAL A 1 88 ? 0.744 -0.575 -0.074 1.00 97.25 88 VAL A N 1
ATOM 614 C CA . VAL A 1 88 ? 1.019 0.533 0.857 1.00 97.25 88 VAL A CA 1
ATOM 615 C C . VAL A 1 88 ? 1.551 1.757 0.106 1.00 97.25 88 VAL A C 1
ATOM 617 O O . VAL A 1 88 ? 1.051 2.860 0.304 1.00 97.25 88 VAL A O 1
ATOM 620 N N . GLY A 1 89 ? 2.523 1.566 -0.788 1.00 95.56 89 GLY A N 1
ATOM 621 C CA . GLY A 1 89 ? 3.118 2.640 -1.579 1.00 95.56 89 GLY A CA 1
ATOM 622 C C . GLY A 1 89 ? 2.109 3.325 -2.496 1.00 95.56 89 GLY A C 1
ATOM 623 O O . GLY A 1 89 ? 2.022 4.549 -2.472 1.00 95.56 89 GLY A O 1
ATOM 624 N N . SER A 1 90 ? 1.312 2.553 -3.242 1.00 94.62 90 SER A N 1
ATOM 625 C CA . SER A 1 90 ? 0.278 3.096 -4.131 1.00 94.62 90 SER A CA 1
ATOM 626 C C . SER A 1 90 ? -0.701 3.974 -3.347 1.00 94.62 90 SER A C 1
ATOM 628 O O . SER A 1 90 ? -0.809 5.165 -3.622 1.00 94.62 90 SER A O 1
ATOM 630 N N . LEU A 1 91 ? -1.302 3.466 -2.264 1.00 94.69 91 LEU A N 1
ATOM 631 C CA . LEU A 1 91 ? -2.253 4.266 -1.484 1.00 94.69 91 LEU A CA 1
ATOM 632 C C . LEU A 1 91 ? -1.650 5.604 -1.023 1.00 94.69 91 LEU A C 1
ATOM 634 O O . LEU A 1 91 ? -2.278 6.647 -1.194 1.00 94.69 91 LEU A O 1
ATOM 638 N N . TYR A 1 92 ? -0.426 5.597 -0.486 1.00 93.62 92 TYR A N 1
ATOM 639 C CA . TYR A 1 92 ? 0.210 6.802 0.057 1.00 93.62 92 TYR A CA 1
ATOM 640 C C . TYR A 1 92 ? 0.665 7.802 -1.005 1.00 93.62 92 TYR A C 1
ATOM 642 O O . TYR A 1 92 ? 0.469 9.002 -0.816 1.00 93.62 92 TYR A O 1
ATOM 650 N N . VAL A 1 93 ? 1.240 7.337 -2.116 1.00 91.12 93 VAL A N 1
ATOM 651 C CA . VAL A 1 93 ? 1.688 8.226 -3.201 1.00 91.12 93 VAL A CA 1
ATOM 652 C C . VAL A 1 93 ? 0.494 8.926 -3.859 1.00 91.12 93 VAL A C 1
ATOM 654 O O . VAL A 1 93 ? 0.627 10.035 -4.366 1.00 91.12 93 VAL A O 1
ATOM 657 N N . GLN A 1 94 ? -0.703 8.343 -3.774 1.00 88.69 94 GLN A N 1
ATOM 658 C CA . GLN A 1 94 ? -1.955 8.952 -4.223 1.00 88.69 94 GLN A CA 1
ATOM 659 C C . GLN A 1 94 ? -2.725 9.653 -3.091 1.00 88.69 94 GLN A C 1
ATOM 661 O O . GLN A 1 94 ? -3.941 9.518 -2.979 1.00 88.69 94 GLN A O 1
ATOM 666 N N . ASN A 1 95 ? -2.020 10.412 -2.244 1.00 89.81 95 ASN A N 1
ATOM 667 C CA . ASN A 1 95 ? -2.604 11.186 -1.139 1.00 89.81 95 ASN A CA 1
ATOM 668 C C . ASN A 1 95 ? -3.478 10.339 -0.192 1.00 89.81 95 ASN A C 1
ATOM 670 O O . ASN A 1 95 ? -4.583 10.726 0.189 1.00 89.81 95 ASN A O 1
ATOM 674 N N . PHE A 1 96 ? -2.983 9.152 0.162 1.00 93.00 96 PHE A N 1
ATOM 675 C CA . PHE A 1 96 ? -3.691 8.188 1.003 1.00 93.00 96 PHE A CA 1
ATOM 676 C C . PHE A 1 96 ? -5.117 7.887 0.503 1.00 93.00 96 PHE A C 1
ATOM 678 O O . PHE A 1 96 ? -6.075 7.885 1.283 1.00 93.00 96 PHE A O 1
ATOM 685 N N . THR A 1 97 ? -5.266 7.646 -0.804 1.00 93.12 97 THR A N 1
ATOM 686 C CA . THR A 1 97 ? -6.548 7.264 -1.422 1.00 93.12 97 THR A CA 1
ATOM 687 C C . THR A 1 97 ? -7.115 5.973 -0.812 1.00 93.12 97 THR A C 1
ATOM 689 O O . THR A 1 97 ? -6.412 5.229 -0.122 1.00 93.12 97 THR A O 1
ATOM 692 N N . THR A 1 98 ? -8.402 5.699 -1.032 1.00 95.00 98 THR A N 1
ATOM 693 C CA . THR A 1 98 ? -9.025 4.441 -0.596 1.00 95.00 98 THR A CA 1
ATOM 694 C C . THR A 1 98 ? -8.858 3.366 -1.665 1.00 95.00 98 THR A C 1
ATOM 696 O O . THR A 1 98 ? -8.822 3.653 -2.862 1.00 95.00 98 THR A O 1
ATOM 699 N N . VAL A 1 99 ? -8.815 2.103 -1.237 1.00 96.12 99 VAL A N 1
ATOM 700 C CA . VAL A 1 99 ? -8.839 0.960 -2.165 1.00 96.12 99 VAL A CA 1
ATOM 701 C C . VAL A 1 99 ? -10.126 0.974 -2.996 1.00 96.12 99 VAL A C 1
ATOM 703 O O . VAL A 1 99 ? -10.079 0.744 -4.197 1.00 96.12 99 VAL A O 1
ATOM 706 N N . GLU A 1 100 ? -11.264 1.316 -2.383 1.00 94.50 100 GLU A N 1
ATOM 707 C CA . GLU A 1 100 ? -12.546 1.462 -3.083 1.00 94.50 100 GLU A CA 1
ATOM 708 C C . GLU A 1 100 ? -12.470 2.491 -4.221 1.00 94.50 100 GLU A C 1
ATOM 710 O O . GLU A 1 100 ? -12.928 2.222 -5.327 1.00 94.50 100 GLU A O 1
ATOM 715 N N . SER A 1 101 ? -11.848 3.649 -3.979 1.00 92.69 101 SER A N 1
ATOM 716 C CA . SER A 1 101 ? -11.684 4.691 -4.995 1.00 92.69 101 SER A CA 1
ATOM 717 C C . SER A 1 101 ? -10.754 4.265 -6.129 1.00 92.69 101 SER A C 1
ATOM 719 O O . SER A 1 101 ? -11.004 4.651 -7.262 1.00 92.69 101 SER A O 1
ATOM 721 N N . ILE A 1 102 ? -9.719 3.461 -5.869 1.00 92.38 102 ILE A N 1
ATOM 722 C CA . ILE A 1 102 ? -8.885 2.903 -6.947 1.00 92.38 102 ILE A CA 1
ATOM 723 C C . ILE A 1 102 ? -9.701 1.936 -7.815 1.00 92.38 102 ILE A C 1
ATOM 725 O O . ILE A 1 102 ? -9.679 2.047 -9.032 1.00 92.38 102 ILE A O 1
ATOM 729 N N . ILE A 1 103 ? -10.450 1.017 -7.199 1.00 90.25 103 ILE A N 1
ATOM 730 C CA . ILE A 1 103 ? -11.174 -0.037 -7.928 1.00 90.25 103 ILE A CA 1
ATOM 731 C C . ILE A 1 103 ? -12.391 0.498 -8.694 1.00 90.25 103 ILE A C 1
ATOM 733 O O . ILE A 1 103 ? -12.669 0.041 -9.799 1.00 90.25 103 ILE A O 1
ATOM 737 N N . TYR A 1 104 ? -13.137 1.443 -8.116 1.00 87.06 104 TYR A N 1
ATOM 738 C CA . TYR A 1 104 ? -14.393 1.944 -8.693 1.00 87.06 104 TYR A CA 1
ATOM 739 C C . TYR A 1 104 ? -14.309 3.389 -9.199 1.00 87.06 104 TYR A C 1
ATOM 741 O O . TYR A 1 104 ? -15.303 3.940 -9.677 1.00 87.06 104 TYR A O 1
ATOM 749 N N . GLY A 1 105 ? -13.150 4.035 -9.077 1.00 76.75 105 GLY A N 1
ATOM 750 C CA . GLY A 1 105 ? -12.949 5.406 -9.525 1.00 76.75 105 GLY A CA 1
ATOM 751 C C . GLY A 1 105 ? -13.024 5.511 -11.042 1.00 76.75 105 GLY A C 1
ATOM 752 O O . GLY A 1 105 ? -12.244 4.901 -11.760 1.00 76.75 105 GLY A O 1
ATOM 753 N N . SER A 1 106 ? -13.936 6.342 -11.541 1.00 63.34 106 SER A N 1
ATOM 754 C CA . SER A 1 106 ? -14.130 6.560 -12.980 1.00 63.34 106 SER A CA 1
ATOM 755 C C . SER A 1 106 ? -13.420 7.806 -13.518 1.00 63.34 106 SER A C 1
ATOM 757 O O . SER A 1 106 ? -13.596 8.163 -14.682 1.00 63.34 106 SER A O 1
ATOM 759 N N . ASN A 1 107 ? -12.675 8.529 -12.676 1.00 71.62 107 ASN A N 1
ATOM 760 C CA . ASN A 1 107 ? -11.904 9.680 -13.135 1.00 71.62 107 ASN A CA 1
ATOM 761 C C . ASN A 1 107 ? -10.551 9.224 -13.698 1.00 71.62 107 ASN A C 1
ATOM 763 O O . ASN A 1 107 ? -9.997 8.210 -13.276 1.00 71.62 107 ASN A O 1
ATOM 767 N N . ALA A 1 108 ? -10.009 10.007 -14.632 1.00 65.75 108 ALA A N 1
ATOM 768 C CA . ALA A 1 108 ? -8.753 9.688 -15.309 1.00 65.75 108 ALA A CA 1
ATOM 769 C C . ALA A 1 108 ? -7.559 9.511 -14.350 1.00 65.75 108 ALA A C 1
ATOM 771 O O . ALA A 1 108 ? -6.569 8.904 -14.732 1.00 65.75 108 ALA A O 1
ATOM 772 N N . PHE A 1 109 ? -7.640 10.038 -13.120 1.00 70.44 109 PHE A N 1
ATOM 773 C CA . PHE A 1 109 ? -6.572 9.929 -12.129 1.00 70.44 109 PHE A CA 1
ATOM 774 C C . PHE A 1 109 ? -6.533 8.549 -11.451 1.00 70.44 109 PHE A C 1
ATOM 776 O O . PHE A 1 109 ? -5.462 8.040 -11.142 1.00 70.44 109 PHE A O 1
ATOM 783 N N . LEU A 1 110 ? -7.690 7.944 -11.185 1.00 76.19 110 LEU A N 1
ATOM 784 C CA . LEU A 1 110 ? -7.772 6.657 -10.487 1.00 76.19 110 LEU A CA 1
ATOM 785 C C . LEU A 1 110 ? -7.921 5.480 -11.448 1.00 76.19 110 LEU A C 1
ATOM 787 O O . LEU A 1 110 ? -7.405 4.409 -11.156 1.00 76.19 110 LEU A O 1
ATOM 791 N N . GLY A 1 111 ? -8.540 5.693 -12.613 1.00 74.62 111 GLY A N 1
ATOM 792 C CA . GLY A 1 111 ? -8.721 4.645 -13.622 1.00 74.62 111 GLY A CA 1
ATOM 793 C C . GLY A 1 111 ? -7.422 4.149 -14.270 1.00 74.62 111 GLY A C 1
ATOM 794 O O . GLY A 1 111 ? -7.441 3.140 -14.964 1.00 74.62 111 GLY A O 1
ATOM 795 N N . SER A 1 112 ? -6.297 4.837 -14.052 1.00 79.12 112 SER A N 1
ATOM 796 C CA . SER A 1 112 ? -4.966 4.406 -14.495 1.00 79.12 112 SER A CA 1
ATOM 797 C C . SER A 1 112 ? -4.235 3.530 -13.468 1.00 79.12 112 SER A C 1
ATOM 799 O O . SER A 1 112 ? -3.194 2.951 -13.780 1.00 79.12 112 SER A O 1
ATOM 801 N N . LEU A 1 113 ? -4.749 3.413 -12.243 1.00 89.25 113 LEU A N 1
ATOM 802 C CA . LEU A 1 113 ? -4.132 2.624 -11.182 1.00 89.25 113 LEU A CA 1
ATOM 803 C C . LEU A 1 113 ? -4.676 1.202 -11.189 1.00 89.25 113 LEU A C 1
ATOM 805 O O . LEU A 1 113 ? -5.847 0.967 -11.459 1.00 89.25 113 LEU A O 1
ATOM 809 N N . TRP A 1 114 ? -3.814 0.253 -10.833 1.00 91.81 114 TRP A N 1
ATOM 810 C CA . TRP A 1 114 ? -4.157 -1.160 -10.668 1.00 91.81 114 TRP A CA 1
ATOM 811 C C . TRP A 1 114 ? -4.865 -1.733 -11.909 1.00 91.81 114 TRP A C 1
ATOM 813 O O . TRP A 1 114 ? -5.775 -2.551 -11.795 1.00 91.81 114 TRP A O 1
ATOM 823 N N . GLN A 1 115 ? -4.396 -1.335 -13.095 1.00 84.94 115 GLN A N 1
ATOM 824 C CA . GLN A 1 115 ? -4.717 -1.947 -14.388 1.00 84.94 115 GLN A CA 1
ATOM 825 C C . GLN A 1 115 ? -4.102 -3.355 -14.452 1.00 84.94 115 GLN A C 1
ATOM 827 O O . GLN A 1 115 ? -3.089 -3.585 -15.110 1.00 84.94 115 GLN A O 1
ATOM 832 N N . LEU A 1 116 ? -4.637 -4.271 -13.644 1.00 89.50 116 LEU A N 1
ATOM 833 C CA . LEU A 1 116 ? -4.087 -5.612 -13.431 1.00 89.50 116 LEU A CA 1
ATOM 834 C C . LEU A 1 116 ? -4.629 -6.647 -14.425 1.00 89.50 116 LEU A C 1
ATOM 836 O O . LEU A 1 116 ? -4.204 -7.801 -14.375 1.00 89.50 116 LEU A O 1
ATOM 840 N N . ASP A 1 117 ? -5.560 -6.241 -15.292 1.00 87.00 117 ASP A N 1
ATOM 841 C CA . ASP A 1 117 ? -6.064 -7.063 -16.394 1.00 87.00 117 ASP A CA 1
ATOM 842 C C . ASP A 1 117 ? -4.997 -7.257 -17.484 1.00 87.00 117 ASP A C 1
ATOM 844 O O . ASP A 1 117 ? -4.927 -8.330 -18.083 1.00 87.00 117 ASP A O 1
ATOM 848 N N . ASP A 1 118 ? -4.119 -6.265 -17.673 1.00 84.94 118 ASP A N 1
ATOM 849 C CA . ASP A 1 118 ? -2.987 -6.352 -18.592 1.00 84.94 118 ASP A CA 1
ATOM 850 C C . ASP A 1 118 ? -1.731 -6.857 -17.888 1.00 84.94 118 ASP A C 1
ATOM 852 O O . ASP A 1 118 ? -1.410 -6.522 -16.738 1.00 84.94 118 ASP A O 1
ATOM 856 N N . SER A 1 119 ? -0.959 -7.653 -18.622 1.00 90.81 119 SER A N 1
ATOM 857 C CA . SER A 1 119 ? 0.338 -8.102 -18.149 1.00 90.81 119 SER A CA 1
ATOM 858 C C . SER A 1 119 ? 1.288 -6.915 -17.982 1.00 90.81 119 SER A C 1
ATOM 860 O O . SER A 1 119 ? 1.425 -6.071 -18.864 1.00 90.81 119 SER A O 1
ATOM 862 N N . ILE A 1 120 ? 2.077 -6.907 -16.903 1.00 92.81 120 ILE A N 1
ATOM 863 C CA . ILE A 1 120 ? 3.136 -5.900 -16.701 1.00 92.81 120 ILE A CA 1
ATOM 864 C C . ILE A 1 120 ? 4.174 -5.884 -17.845 1.00 92.81 120 ILE A C 1
ATOM 866 O O . ILE A 1 120 ? 4.908 -4.911 -18.024 1.00 92.81 120 ILE A O 1
ATOM 870 N N . PHE A 1 121 ? 4.254 -6.973 -18.616 1.00 93.62 121 PHE A N 1
ATOM 871 C CA . PHE A 1 121 ? 5.114 -7.092 -19.794 1.00 93.62 121 PHE A CA 1
ATOM 872 C C . PHE A 1 121 ? 4.501 -6.472 -21.056 1.00 93.62 121 PHE A C 1
ATOM 874 O O . PHE A 1 121 ? 5.225 -6.189 -22.007 1.00 93.62 121 PHE A O 1
ATOM 881 N N . GLU A 1 122 ? 3.190 -6.256 -21.073 1.00 92.19 122 GLU A N 1
ATOM 882 C CA . GLU A 1 122 ? 2.478 -5.611 -22.178 1.00 92.19 122 GLU A CA 1
ATOM 883 C C . GLU A 1 122 ? 2.395 -4.094 -21.966 1.00 92.19 122 GLU A C 1
ATOM 885 O O . GLU A 1 122 ? 2.465 -3.337 -22.934 1.00 92.19 122 GLU A O 1
ATOM 890 N N . GLY A 1 123 ? 2.396 -3.653 -20.705 1.00 89.00 123 GLY A N 1
ATOM 891 C CA . GLY A 1 123 ? 2.265 -2.244 -20.346 1.00 89.00 123 GLY A CA 1
ATOM 892 C C . GLY A 1 123 ? 0.795 -1.820 -20.270 1.00 89.00 123 GLY A C 1
ATOM 893 O O . GLY A 1 123 ? -0.089 -2.670 -20.334 1.00 89.00 123 GLY A O 1
ATOM 894 N N . PRO A 1 124 ? 0.518 -0.522 -20.074 1.00 86.50 124 PRO A N 1
ATOM 895 C CA . PRO A 1 124 ? -0.851 -0.026 -19.984 1.00 86.50 124 PRO A CA 1
ATOM 896 C C . PRO A 1 124 ? -1.546 -0.023 -21.356 1.00 86.50 124 PRO A C 1
ATOM 898 O O . PRO A 1 124 ? -0.906 0.167 -22.392 1.00 86.50 124 PRO A O 1
ATOM 901 N N . ASN A 1 125 ? -2.872 -0.176 -21.357 1.00 83.38 125 ASN A N 1
ATOM 902 C CA . ASN A 1 125 ? -3.700 -0.290 -22.567 1.00 83.38 125 ASN A CA 1
ATOM 903 C C . ASN A 1 125 ? -3.596 0.883 -23.555 1.00 83.38 125 ASN A C 1
ATOM 905 O O . ASN A 1 125 ? -3.860 0.729 -24.749 1.00 83.38 125 ASN A O 1
ATOM 909 N N . ASP A 1 126 ? -3.240 2.071 -23.077 1.00 83.81 126 ASP A N 1
ATOM 910 C CA . ASP A 1 126 ? -3.087 3.277 -23.889 1.00 83.81 126 ASP A CA 1
ATOM 911 C C . ASP A 1 126 ? -1.694 3.405 -24.533 1.00 83.81 126 ASP A C 1
ATOM 913 O O . ASP A 1 126 ? -1.434 4.356 -25.282 1.00 83.81 126 ASP A O 1
ATOM 917 N N . LEU A 1 127 ? -0.806 2.430 -24.306 1.00 87.06 127 LEU A N 1
ATOM 918 C CA . LEU A 1 127 ? 0.567 2.435 -24.784 1.00 87.06 127 LEU A CA 1
ATOM 919 C C . LEU A 1 127 ? 0.901 1.161 -25.566 1.00 87.06 127 LEU A C 1
ATOM 921 O O . LEU A 1 127 ? 0.834 0.046 -25.067 1.00 87.06 127 LEU A O 1
ATOM 925 N N . SER A 1 128 ? 1.357 1.311 -26.814 1.00 92.31 128 SER A N 1
ATOM 926 C CA . SER A 1 128 ? 1.856 0.151 -27.566 1.00 92.31 128 SER A CA 1
ATOM 927 C C . SER A 1 128 ? 3.071 -0.465 -26.862 1.00 92.31 128 SER A C 1
ATOM 929 O O . SER A 1 128 ? 3.971 0.282 -26.468 1.00 92.31 128 SER A O 1
ATOM 931 N N . VAL A 1 129 ? 3.178 -1.796 -26.846 1.00 94.19 129 VAL A N 1
ATOM 932 C CA . VAL A 1 129 ? 4.306 -2.545 -26.252 1.00 94.19 129 VAL A CA 1
ATOM 933 C C . VAL A 1 129 ? 5.676 -1.985 -26.674 1.00 94.19 129 VAL A C 1
ATOM 935 O O . VAL A 1 129 ? 6.557 -1.758 -25.848 1.00 94.19 129 VAL A O 1
ATOM 938 N N . THR A 1 130 ? 5.865 -1.675 -27.961 1.00 95.81 130 THR A N 1
ATOM 939 C CA . THR A 1 130 ? 7.127 -1.103 -28.470 1.00 95.81 130 THR A CA 1
ATOM 940 C C . THR A 1 130 ? 7.451 0.257 -27.852 1.00 95.81 130 THR A C 1
ATOM 942 O O . THR A 1 130 ? 8.616 0.568 -27.598 1.00 95.81 130 THR A O 1
ATOM 945 N N . ARG A 1 131 ? 6.430 1.092 -27.639 1.00 93.69 131 ARG A N 1
ATOM 946 C CA . ARG A 1 131 ? 6.589 2.405 -27.012 1.00 93.69 131 ARG A CA 1
ATOM 947 C C . ARG A 1 131 ? 6.826 2.267 -25.509 1.00 93.69 131 ARG A C 1
ATOM 949 O O . ARG A 1 131 ? 7.739 2.913 -25.016 1.00 93.69 131 ARG A O 1
ATOM 956 N N . TYR A 1 132 ? 6.117 1.362 -24.840 1.00 93.50 132 TYR A N 1
ATOM 957 C CA . TYR A 1 132 ? 6.329 1.031 -23.431 1.00 93.50 132 TYR A CA 1
ATOM 958 C C . TYR A 1 132 ? 7.789 0.661 -23.138 1.00 93.50 132 TYR A C 1
ATOM 960 O O . TYR A 1 132 ? 8.457 1.323 -22.348 1.00 93.50 132 TYR A O 1
ATOM 968 N N . TYR A 1 133 ? 8.351 -0.309 -23.862 1.00 96.00 133 TYR A N 1
ATOM 969 C CA . TYR A 1 133 ? 9.757 -0.682 -23.676 1.00 96.00 133 TYR A CA 1
ATOM 970 C C . TYR A 1 133 ? 10.746 0.425 -24.066 1.00 96.00 133 TYR A C 1
ATOM 972 O O . TYR A 1 133 ? 11.836 0.505 -23.492 1.00 96.00 133 TYR A O 1
ATOM 980 N N . ARG A 1 134 ? 10.391 1.290 -25.026 1.00 95.94 134 ARG A N 1
ATOM 981 C CA . ARG A 1 134 ? 11.211 2.454 -25.383 1.00 95.94 134 ARG A CA 1
ATOM 982 C C . ARG A 1 134 ? 11.260 3.470 -24.245 1.00 95.94 134 ARG A C 1
ATOM 984 O O . ARG A 1 134 ? 12.351 3.942 -23.945 1.00 95.94 134 ARG A O 1
ATOM 991 N N . GLU A 1 135 ? 10.125 3.778 -23.628 1.00 94.00 135 GLU A N 1
ATOM 992 C CA . GLU A 1 135 ? 10.037 4.707 -22.496 1.00 94.00 135 GLU A CA 1
ATOM 993 C C . GLU A 1 135 ? 10.819 4.163 -21.290 1.00 94.00 135 GLU A C 1
ATOM 995 O O . GLU A 1 135 ? 11.719 4.840 -20.798 1.00 94.00 135 GLU A O 1
ATOM 1000 N N . LEU A 1 136 ? 10.633 2.883 -20.930 1.00 95.06 136 LEU A N 1
ATOM 1001 C CA . LEU A 1 136 ? 11.435 2.227 -19.883 1.00 95.06 136 LEU A CA 1
ATOM 1002 C C . LEU A 1 136 ? 12.944 2.326 -20.146 1.00 95.06 136 LEU A C 1
ATOM 1004 O O . LEU A 1 136 ? 13.738 2.564 -19.236 1.00 95.06 136 LEU A O 1
ATOM 1008 N N . TYR A 1 137 ? 13.363 2.112 -21.397 1.00 96.75 137 TYR A N 1
ATOM 1009 C CA . TYR A 1 137 ? 14.763 2.253 -21.779 1.00 96.75 137 TYR A CA 1
ATOM 1010 C C . TYR A 1 137 ? 15.254 3.690 -21.611 1.00 96.75 137 TYR A C 1
ATOM 1012 O O . TYR A 1 137 ? 16.320 3.885 -21.030 1.00 96.75 137 TYR A O 1
ATOM 1020 N N . GLN A 1 138 ? 14.493 4.670 -22.100 1.00 96.06 138 GLN A N 1
ATOM 1021 C CA . GLN A 1 138 ? 14.849 6.086 -22.039 1.00 96.06 138 GLN A CA 1
ATOM 1022 C C . GLN A 1 138 ? 14.981 6.578 -20.596 1.00 96.06 138 GLN A C 1
ATOM 1024 O O . GLN A 1 138 ? 15.979 7.222 -20.282 1.00 96.06 138 GLN A O 1
ATOM 1029 N N . ASP A 1 139 ? 14.072 6.194 -19.701 1.00 95.06 139 ASP A N 1
ATOM 1030 C CA . ASP A 1 139 ? 14.147 6.569 -18.284 1.00 95.06 139 ASP A CA 1
ATOM 1031 C C . ASP A 1 139 ? 15.413 6.037 -17.609 1.00 95.06 139 ASP A C 1
ATOM 1033 O O . ASP A 1 139 ? 16.123 6.754 -16.899 1.00 95.06 139 ASP A O 1
ATOM 1037 N N . VAL A 1 140 ? 15.731 4.760 -17.849 1.00 96.81 140 VAL A N 1
ATOM 1038 C CA . VAL A 1 140 ? 16.931 4.144 -17.276 1.00 96.81 140 VAL A CA 1
ATOM 1039 C C . VAL A 1 140 ? 18.200 4.719 -17.908 1.00 96.81 140 VAL A C 1
ATOM 1041 O O . VAL A 1 140 ? 19.198 4.872 -17.203 1.00 96.81 140 VAL A O 1
ATOM 1044 N N . GLN A 1 141 ? 18.187 5.083 -19.196 1.00 97.75 141 GLN A N 1
ATOM 1045 C CA . GLN A 1 141 ? 19.305 5.821 -19.794 1.00 97.75 141 GLN A CA 1
ATOM 1046 C C . GLN A 1 141 ? 19.467 7.204 -19.167 1.00 97.75 141 GLN A C 1
ATOM 1048 O O . GLN A 1 141 ? 20.588 7.549 -18.815 1.00 97.75 141 GLN A O 1
ATOM 1053 N N . GLY A 1 142 ? 18.381 7.943 -18.924 1.00 96.56 142 GLY A N 1
ATOM 1054 C CA . GLY A 1 142 ? 18.441 9.241 -18.247 1.00 96.56 142 GLY A CA 1
ATOM 1055 C C . GLY A 1 142 ? 19.109 9.150 -16.869 1.00 96.56 142 GLY A C 1
ATOM 1056 O O . GLY A 1 142 ? 19.959 9.971 -16.526 1.00 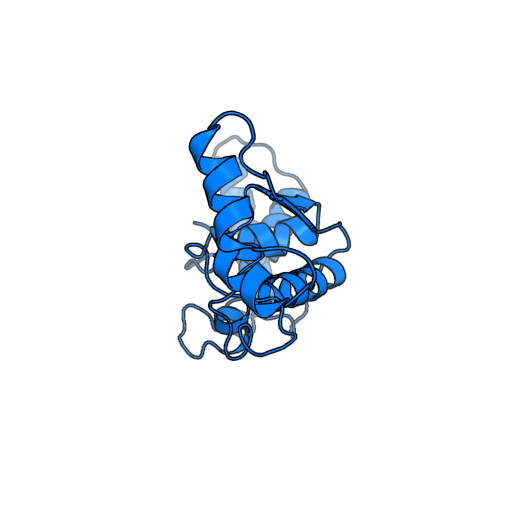96.56 142 GLY A O 1
ATOM 1057 N N . LYS A 1 143 ? 18.823 8.085 -16.105 1.00 96.75 143 LYS A N 1
ATOM 1058 C CA . LYS A 1 143 ? 19.524 7.783 -14.843 1.00 96.75 143 LYS A CA 1
ATOM 1059 C C . LYS A 1 143 ? 21.037 7.568 -15.041 1.00 96.75 143 LYS A C 1
ATOM 1061 O O . LYS A 1 143 ? 21.831 8.036 -14.224 1.00 96.75 143 LYS A O 1
ATOM 1066 N N . VAL A 1 144 ? 21.438 6.855 -16.094 1.00 97.94 144 VAL A N 1
ATOM 1067 C CA . VAL A 1 144 ? 22.854 6.584 -16.412 1.00 97.94 144 VAL A CA 1
ATOM 1068 C C . VAL A 1 144 ? 23.579 7.843 -16.870 1.00 97.94 144 VAL A C 1
ATOM 1070 O O . VAL A 1 144 ? 24.694 8.098 -16.422 1.00 97.94 144 VAL A O 1
ATOM 1073 N N . GLU A 1 145 ? 22.948 8.645 -17.722 1.00 98.19 145 GLU A N 1
ATOM 1074 C CA . GLU A 1 145 ? 23.471 9.933 -18.187 1.00 98.19 145 GLU A CA 1
ATOM 1075 C C . GLU A 1 145 ? 23.664 10.915 -17.022 1.00 98.19 145 GLU A C 1
ATOM 1077 O O . GLU A 1 145 ? 24.624 11.683 -17.014 1.00 98.19 145 GLU A O 1
ATOM 1082 N N . ALA A 1 146 ? 22.828 10.819 -15.982 1.00 98.00 146 ALA A N 1
ATOM 1083 C CA . ALA A 1 146 ? 22.994 11.539 -14.719 1.00 98.00 146 ALA A CA 1
ATOM 1084 C C . ALA A 1 146 ? 24.102 10.973 -13.797 1.00 98.00 146 ALA A C 1
ATOM 1086 O O . ALA A 1 146 ? 24.310 11.486 -12.699 1.00 98.00 146 ALA A O 1
ATOM 1087 N N . GLY A 1 147 ? 24.827 9.931 -14.219 1.00 98.12 147 GLY A N 1
ATOM 1088 C CA . GLY A 1 147 ? 25.978 9.369 -13.504 1.00 98.12 147 GLY A CA 1
ATOM 1089 C C . GLY A 1 147 ? 25.652 8.259 -12.500 1.00 98.12 147 GLY A C 1
ATOM 1090 O O . GLY A 1 147 ? 26.538 7.840 -11.753 1.00 98.12 147 GLY A O 1
ATOM 1091 N N . TYR A 1 148 ? 24.413 7.758 -12.461 1.00 98.12 148 TYR A N 1
ATOM 1092 C CA . TYR A 1 148 ? 24.028 6.662 -11.568 1.00 98.12 148 TYR A CA 1
ATOM 1093 C C . TYR A 1 148 ? 24.143 5.289 -12.244 1.00 98.12 148 TYR A C 1
ATOM 1095 O O . TYR A 1 148 ? 23.913 5.124 -13.441 1.00 98.12 148 TYR A O 1
ATOM 1103 N N . ASN A 1 149 ? 24.414 4.252 -11.450 1.00 98.00 149 ASN A N 1
ATOM 1104 C CA . ASN A 1 149 ? 24.439 2.877 -11.950 1.00 98.00 149 ASN A CA 1
ATOM 1105 C C . ASN A 1 149 ? 23.034 2.374 -12.312 1.00 98.00 149 ASN A C 1
ATOM 1107 O O . ASN A 1 149 ? 22.078 2.570 -11.555 1.00 98.00 149 ASN A O 1
ATOM 1111 N N . LYS A 1 150 ? 22.931 1.647 -13.430 1.00 97.31 150 LYS A N 1
ATOM 1112 C CA . LYS A 1 150 ? 21.720 0.909 -13.819 1.00 97.31 150 LYS A CA 1
ATOM 1113 C C . LYS A 1 150 ? 21.717 -0.521 -13.288 1.00 97.31 150 LYS A C 1
ATOM 1115 O O . LYS A 1 150 ? 22.762 -1.149 -13.133 1.00 97.31 150 LYS A O 1
ATOM 1120 N N . SER A 1 151 ? 20.521 -1.051 -13.091 1.00 97.81 151 SER A N 1
ATOM 1121 C CA . SER A 1 151 ? 20.258 -2.412 -12.640 1.00 97.81 151 SER A CA 1
ATOM 1122 C C . SER A 1 151 ? 18.929 -2.919 -13.204 1.00 97.81 151 SER A C 1
ATOM 1124 O O . SER A 1 151 ? 18.115 -2.144 -13.704 1.00 97.81 151 SER A O 1
ATOM 1126 N N . ILE A 1 152 ? 18.667 -4.223 -13.085 1.00 96.94 152 ILE A N 1
ATOM 1127 C CA . ILE A 1 152 ? 17.366 -4.785 -13.477 1.00 96.94 152 ILE A CA 1
ATOM 1128 C C . ILE A 1 152 ? 16.213 -4.223 -12.632 1.00 96.94 152 ILE A C 1
ATOM 1130 O O . ILE A 1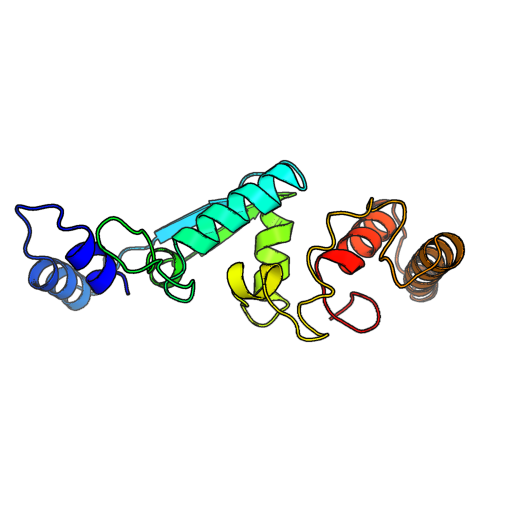 152 ? 15.087 -4.117 -13.113 1.00 96.94 152 ILE A O 1
ATOM 1134 N N . THR A 1 153 ? 16.489 -3.815 -11.388 1.00 97.00 153 THR A N 1
ATOM 1135 C CA . THR A 1 153 ? 15.469 -3.252 -10.497 1.00 97.00 153 THR A CA 1
ATOM 1136 C C . THR A 1 153 ? 14.977 -1.886 -10.957 1.00 97.00 153 THR A C 1
ATOM 1138 O O . THR A 1 153 ? 13.856 -1.528 -10.621 1.00 97.00 153 THR A O 1
ATOM 1141 N N . ASP A 1 154 ? 15.761 -1.153 -11.754 1.00 97.44 154 ASP A N 1
ATOM 1142 C CA . ASP A 1 154 ? 15.318 0.112 -12.346 1.00 97.44 154 ASP A CA 1
ATOM 1143 C C . ASP A 1 154 ? 14.201 -0.127 -13.366 1.00 97.44 154 ASP A C 1
ATOM 1145 O O . ASP A 1 154 ? 13.134 0.472 -13.269 1.00 97.44 154 ASP A O 1
ATOM 1149 N N . TYR A 1 155 ? 14.403 -1.081 -14.277 1.00 96.62 155 TYR A N 1
ATOM 1150 C CA . TYR A 1 155 ? 13.377 -1.483 -15.240 1.00 96.62 155 TYR A CA 1
ATOM 1151 C C . TYR A 1 155 ? 12.142 -2.048 -14.541 1.00 96.62 155 TYR A C 1
ATOM 1153 O O . TYR A 1 155 ? 11.030 -1.628 -14.834 1.00 96.62 155 TYR A O 1
ATOM 1161 N N . TRP A 1 156 ? 12.331 -2.950 -13.573 1.00 96.44 156 TRP A N 1
ATOM 1162 C CA . TRP A 1 156 ? 11.221 -3.540 -12.823 1.00 96.44 156 TRP A CA 1
ATOM 1163 C C . TRP A 1 156 ? 10.419 -2.498 -12.031 1.00 96.44 156 TRP A C 1
ATOM 1165 O O . TRP A 1 156 ? 9.191 -2.510 -12.056 1.00 96.44 156 TRP A O 1
ATOM 1175 N N . GLY A 1 157 ? 11.101 -1.573 -11.349 1.00 95.00 157 GLY A N 1
ATOM 1176 C CA . GLY A 1 157 ? 10.460 -0.488 -10.610 1.00 95.00 157 GLY A CA 1
ATOM 1177 C C . GLY A 1 157 ? 9.688 0.460 -11.526 1.00 95.00 157 GLY A C 1
ATOM 1178 O O . GLY A 1 157 ? 8.563 0.833 -11.201 1.00 95.00 157 GLY A O 1
ATOM 1179 N N . ARG A 1 158 ? 10.248 0.794 -12.696 1.00 93.94 158 ARG A N 1
ATOM 1180 C CA . ARG A 1 158 ? 9.556 1.607 -13.703 1.00 93.94 158 ARG A CA 1
ATOM 1181 C C . ARG A 1 158 ? 8.347 0.891 -14.290 1.00 93.94 158 ARG A C 1
ATOM 1183 O O . ARG A 1 158 ? 7.279 1.489 -14.323 1.00 93.94 158 ARG A O 1
ATOM 1190 N N . SER A 1 159 ? 8.457 -0.390 -14.629 1.00 94.31 159 SER A N 1
ATOM 1191 C CA . SER A 1 159 ? 7.314 -1.203 -15.057 1.00 94.31 159 SER A CA 1
ATOM 1192 C C . SER A 1 159 ? 6.188 -1.221 -14.020 1.00 94.31 159 SER A C 1
ATOM 1194 O O . SER A 1 159 ? 5.037 -0.965 -14.360 1.00 94.31 159 SER A O 1
ATOM 1196 N N . LEU A 1 160 ? 6.512 -1.443 -12.740 1.00 94.62 160 LEU A N 1
ATOM 1197 C CA . LEU A 1 160 ? 5.525 -1.391 -11.655 1.00 94.62 160 LEU A CA 1
ATOM 1198 C C . LEU A 1 160 ? 4.878 -0.008 -11.530 1.00 94.62 160 LEU A C 1
ATOM 1200 O O . LEU A 1 160 ? 3.698 0.100 -11.204 1.00 94.62 160 LEU A O 1
ATOM 1204 N N . SER A 1 161 ? 5.638 1.056 -11.780 1.00 92.50 161 SER A N 1
ATOM 1205 C CA . SER A 1 161 ? 5.158 2.419 -11.581 1.00 92.50 161 SER A CA 1
ATOM 1206 C C . SER A 1 161 ? 3.984 2.797 -12.490 1.00 92.50 161 SER A C 1
ATOM 1208 O O . SER A 1 161 ? 3.080 3.475 -12.017 1.00 92.50 161 SER A O 1
ATOM 1210 N N . TYR A 1 162 ? 3.908 2.255 -13.712 1.00 90.19 162 TYR A N 1
ATOM 1211 C CA . TYR A 1 162 ? 2.760 2.458 -14.610 1.00 90.19 162 TYR A CA 1
ATOM 1212 C C . TYR A 1 162 ? 1.432 1.944 -14.031 1.00 90.19 162 TYR A C 1
ATOM 1214 O O . TYR A 1 162 ? 0.378 2.456 -14.386 1.00 90.19 162 TYR A O 1
ATOM 1222 N N . GLN A 1 163 ? 1.464 0.950 -13.135 1.00 90.62 163 GLN A N 1
ATOM 1223 C CA . GLN A 1 163 ? 0.263 0.408 -12.487 1.00 90.62 163 GLN A CA 1
ATOM 1224 C C . GLN A 1 163 ? 0.028 0.972 -11.079 1.00 90.62 163 GLN A C 1
ATOM 1226 O O . GLN A 1 163 ? -1.087 0.891 -10.564 1.00 90.62 163 GLN A O 1
ATOM 1231 N N . LEU A 1 164 ? 1.066 1.485 -10.413 1.00 92.00 164 LEU A N 1
ATOM 1232 C CA . LEU A 1 164 ? 1.025 1.821 -8.982 1.00 92.00 164 LEU A CA 1
ATOM 1233 C C . LEU A 1 164 ? 1.126 3.321 -8.690 1.00 92.00 164 LEU A C 1
ATOM 1235 O O . LEU A 1 164 ? 0.897 3.740 -7.553 1.00 92.00 164 LEU A O 1
ATOM 1239 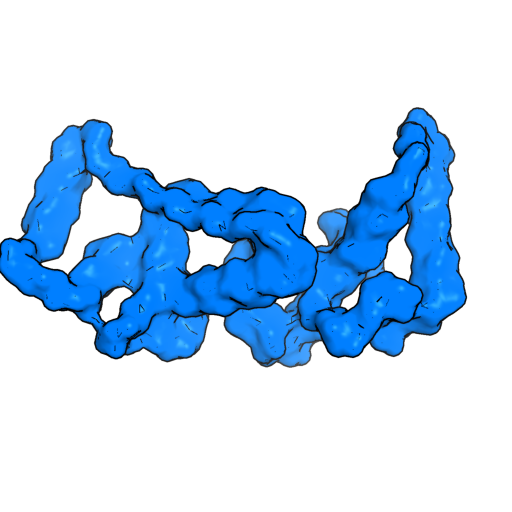N N . VAL A 1 165 ? 1.518 4.125 -9.677 1.00 89.44 165 VAL A N 1
ATOM 1240 C CA . VAL A 1 165 ? 1.782 5.552 -9.514 1.00 89.44 165 VAL A CA 1
ATOM 1241 C C . VAL A 1 165 ? 1.120 6.313 -10.647 1.00 89.44 165 VAL A C 1
ATOM 1243 O O . VAL A 1 165 ? 1.508 6.198 -11.804 1.00 89.44 165 VAL A O 1
ATOM 1246 N N . ASN A 1 166 ? 0.139 7.142 -10.303 1.00 73.31 166 ASN A N 1
ATOM 1247 C CA . ASN A 1 166 ? -0.520 7.989 -11.282 1.00 73.31 166 ASN A CA 1
ATOM 1248 C C . ASN A 1 166 ? 0.171 9.356 -11.396 1.00 73.31 166 ASN A C 1
ATOM 1250 O O . ASN A 1 166 ? -0.322 10.364 -10.889 1.00 73.31 166 ASN A O 1
ATOM 1254 N N . ALA A 1 167 ? 1.307 9.385 -12.086 1.00 66.00 167 ALA A N 1
ATOM 1255 C CA . ALA A 1 167 ? 1.773 10.606 -12.732 1.00 66.00 167 ALA A CA 1
ATOM 1256 C C . ALA A 1 167 ? 1.977 10.360 -14.216 1.00 66.00 167 ALA A C 1
ATOM 1258 O O . ALA A 1 167 ? 1.958 9.222 -14.680 1.00 66.00 167 ALA A O 1
ATOM 1259 N N . ARG A 1 168 ? 2.186 11.457 -14.948 1.00 56.88 168 ARG A N 1
ATOM 1260 C CA . ARG A 1 168 ? 2.226 11.495 -16.414 1.00 56.88 168 ARG A CA 1
ATOM 1261 C C . ARG A 1 168 ? 3.207 10.494 -17.037 1.00 56.88 168 ARG A C 1
ATOM 1263 O O . ARG A 1 168 ? 2.983 10.105 -18.171 1.00 56.88 168 ARG A O 1
ATOM 1270 N N . ASP A 1 169 ? 4.187 10.042 -16.255 1.00 55.44 169 ASP A N 1
A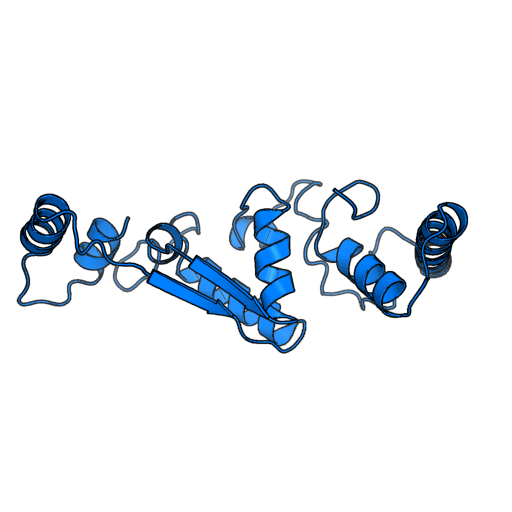TOM 1271 C CA . ASP A 1 169 ? 5.149 8.999 -16.597 1.00 55.44 169 ASP A CA 1
ATOM 1272 C C . ASP A 1 169 ? 5.382 8.035 -15.408 1.00 55.44 169 ASP A C 1
ATOM 1274 O O . ASP A 1 169 ? 6.496 7.598 -15.182 1.00 55.44 169 ASP A O 1
ATOM 1278 N N . GLY A 1 170 ? 4.422 7.765 -14.518 1.00 53.72 170 GLY A N 1
ATOM 1279 C CA . GLY A 1 170 ? 4.632 6.868 -13.358 1.00 53.72 170 GLY A CA 1
ATOM 1280 C C . GLY A 1 170 ? 5.683 7.320 -12.316 1.00 53.72 170 GLY A C 1
ATOM 1281 O O . GLY A 1 170 ? 6.073 6.542 -11.450 1.00 53.72 170 GLY A O 1
ATOM 1282 N N . GLY A 1 171 ? 6.204 8.548 -12.391 1.00 54.09 171 GLY A N 1
ATOM 1283 C CA . GLY A 1 171 ? 6.992 9.166 -11.309 1.00 54.09 171 GLY A CA 1
ATOM 1284 C C . GLY A 1 171 ? 6.092 9.845 -10.264 1.00 54.09 171 GLY A C 1
ATOM 1285 O O . GLY A 1 171 ? 4.884 9.858 -10.437 1.00 54.09 171 GLY A O 1
ATOM 1286 N N . PRO A 1 172 ? 6.607 10.388 -9.156 1.00 42.56 172 PRO A N 1
ATOM 1287 C CA . PRO A 1 172 ? 5.984 11.530 -8.486 1.00 42.56 172 PRO A CA 1
ATOM 1288 C C . PRO A 1 172 ? 6.218 12.842 -9.255 1.00 42.56 172 PRO A C 1
ATOM 1290 O O . PRO A 1 172 ? 7.233 12.933 -9.984 1.00 42.56 172 PRO A O 1
#